Protein AF-A0A4Y2L192-F1 (afdb_monomer_lite)

pLDDT: mean 87.63, std 9.21, range [53.94, 97.5]

Radius of gyration: 24.16 Å; chains: 1; bounding box: 47×45×62 Å

Structure (mmCIF, N/CA/C/O backbone):
data_AF-A0A4Y2L192-F1
#
_entry.id   AF-A0A4Y2L192-F1
#
loop_
_atom_site.group_PDB
_atom_site.id
_atom_site.type_symbol
_atom_site.label_atom_id
_atom_site.label_alt_id
_atom_site.label_comp_id
_atom_site.label_asym_id
_atom_site.label_entity_id
_atom_site.label_seq_id
_atom_site.pdbx_PDB_ins_code
_atom_site.Cartn_x
_atom_site.Cartn_y
_atom_site.Cartn_z
_atom_site.occupancy
_atom_site.B_iso_or_equiv
_atom_site.auth_seq_id
_atom_site.auth_comp_id
_atom_site.auth_asym_id
_atom_site.auth_atom_id
_atom_site.pdbx_PDB_model_num
ATOM 1 N N . MET A 1 1 ? 6.675 -3.464 6.076 1.00 53.94 1 MET A N 1
ATOM 2 C CA . MET A 1 1 ? 6.531 -3.978 7.454 1.00 53.94 1 MET A CA 1
ATOM 3 C C . MET A 1 1 ? 5.087 -3.807 7.884 1.00 53.94 1 MET A C 1
ATOM 5 O O . MET A 1 1 ? 4.469 -2.832 7.479 1.00 53.94 1 MET A O 1
ATOM 9 N N . SER A 1 2 ? 4.547 -4.776 8.620 1.00 78.12 2 SER A N 1
ATOM 10 C CA . SER A 1 2 ? 3.214 -4.695 9.236 1.00 78.12 2 SER A CA 1
ATOM 11 C C . SER A 1 2 ? 3.254 -3.821 10.497 1.00 78.12 2 SER A C 1
ATOM 13 O O . SER A 1 2 ? 4.283 -3.785 11.167 1.00 78.12 2 SER A O 1
ATOM 15 N N . VAL A 1 3 ? 2.137 -3.176 10.857 1.00 82.44 3 VAL A N 1
ATOM 16 C CA . VAL A 1 3 ? 2.005 -2.376 12.094 1.00 82.44 3 VAL A CA 1
ATOM 17 C C . VAL A 1 3 ? 2.375 -3.195 13.335 1.00 82.44 3 VAL A C 1
ATOM 19 O O . VAL A 1 3 ? 3.086 -2.705 14.203 1.00 82.44 3 VAL A O 1
ATOM 22 N N . LEU A 1 4 ? 1.979 -4.471 13.387 1.00 84.75 4 LEU A N 1
ATOM 23 C CA . LEU A 1 4 ? 2.309 -5.352 14.514 1.00 84.75 4 LEU A CA 1
ATOM 24 C C . LEU A 1 4 ? 3.814 -5.601 14.645 1.00 84.75 4 LEU A C 1
ATOM 26 O O . LEU A 1 4 ? 4.330 -5.658 15.754 1.00 84.75 4 LEU A O 1
ATOM 30 N N . GLN A 1 5 ? 4.522 -5.710 13.519 1.00 82.44 5 GLN A N 1
ATOM 31 C CA . GLN A 1 5 ? 5.980 -5.855 13.529 1.00 82.44 5 GLN A CA 1
ATOM 32 C C . GLN A 1 5 ? 6.652 -4.564 14.004 1.00 82.44 5 GLN A C 1
ATOM 34 O O . GLN A 1 5 ? 7.639 -4.618 14.727 1.00 82.44 5 GLN A O 1
ATOM 39 N N . SER A 1 6 ? 6.100 -3.408 13.627 1.00 81.62 6 SER A N 1
ATOM 40 C CA . SER A 1 6 ? 6.596 -2.108 14.078 1.00 81.62 6 SER A CA 1
ATOM 41 C C . SER A 1 6 ? 6.394 -1.893 15.579 1.00 81.62 6 SER A C 1
ATOM 43 O O . SER A 1 6 ? 7.296 -1.381 16.225 1.00 81.62 6 SER A O 1
ATOM 45 N N . LEU A 1 7 ? 5.273 -2.341 16.155 1.00 82.69 7 LEU A N 1
ATOM 46 C CA . LEU A 1 7 ? 5.023 -2.250 17.602 1.00 82.69 7 LEU A CA 1
ATOM 47 C C . LEU A 1 7 ? 5.883 -3.213 18.436 1.00 82.69 7 LEU A C 1
ATOM 49 O O . LEU A 1 7 ? 6.108 -2.971 19.616 1.00 82.69 7 LEU A O 1
ATOM 53 N N . GLN A 1 8 ? 6.380 -4.298 17.837 1.00 80.06 8 GLN A N 1
ATOM 54 C CA . GLN A 1 8 ? 7.332 -5.207 18.485 1.00 80.06 8 GLN A CA 1
ATOM 55 C C . GLN A 1 8 ? 8.758 -4.641 18.533 1.00 80.06 8 GLN A C 1
ATOM 57 O O . GLN A 1 8 ? 9.560 -5.073 19.356 1.00 80.06 8 GLN A O 1
ATOM 62 N N . GLN A 1 9 ? 9.086 -3.688 17.658 1.00 73.75 9 GLN A N 1
ATOM 63 C CA . GLN A 1 9 ? 10.386 -3.022 17.610 1.00 73.75 9 GLN A CA 1
ATOM 64 C C . GLN A 1 9 ? 10.318 -1.717 18.412 1.00 73.75 9 GLN A C 1
ATOM 66 O O . GLN A 1 9 ? 10.244 -0.628 17.849 1.00 73.75 9 GLN A O 1
ATOM 71 N N . THR A 1 10 ? 10.333 -1.837 19.739 1.00 63.16 10 THR A N 1
ATOM 72 C CA . THR A 1 10 ? 10.155 -0.728 20.698 1.00 63.16 10 THR A CA 1
ATOM 73 C C . THR A 1 10 ? 11.216 0.377 20.622 1.00 63.16 10 THR A C 1
ATOM 75 O O . THR A 1 10 ? 10.986 1.466 21.126 1.00 63.16 10 THR A O 1
ATOM 78 N N . GLU A 1 11 ? 12.353 0.136 19.967 1.00 60.00 11 GLU A N 1
ATOM 79 C CA . GLU A 1 11 ? 13.554 0.982 20.067 1.00 60.00 11 GLU A CA 1
ATOM 80 C C . GLU A 1 11 ? 13.897 1.761 18.779 1.00 60.00 11 GLU A C 1
ATOM 82 O O . GLU A 1 11 ? 14.990 2.314 18.666 1.00 60.00 11 GLU A O 1
ATOM 87 N N . SER A 1 12 ? 13.062 1.764 17.725 1.00 56.53 12 SER A N 1
ATOM 88 C CA . SER A 1 12 ? 13.544 2.255 16.409 1.00 56.53 12 SER A CA 1
ATOM 89 C C . SER A 1 12 ? 12.512 2.854 15.449 1.00 56.53 12 SER A C 1
ATOM 91 O O . SER A 1 12 ? 12.791 2.978 14.252 1.00 56.53 12 SER A O 1
ATOM 93 N N . SER A 1 13 ? 11.318 3.246 15.900 1.00 62.75 13 SER A N 1
ATOM 94 C CA . SER A 1 13 ? 10.357 3.881 14.991 1.00 62.75 13 SER A CA 1
ATOM 95 C C . SER A 1 13 ? 10.546 5.401 14.921 1.00 62.75 13 SER A C 1
ATOM 97 O O . SER A 1 13 ? 10.094 6.122 15.799 1.00 62.75 13 SER A O 1
ATOM 99 N N . ASN A 1 14 ? 11.081 5.919 13.811 1.00 75.19 14 ASN A N 1
ATOM 100 C CA . ASN A 1 14 ? 11.041 7.360 13.484 1.00 75.19 14 ASN A CA 1
ATOM 101 C C . ASN A 1 14 ? 9.629 7.863 13.101 1.00 75.19 14 ASN A C 1
ATOM 103 O O . ASN A 1 14 ? 9.477 8.963 12.572 1.00 75.19 14 ASN A O 1
ATOM 107 N N . ASN A 1 15 ? 8.590 7.043 13.286 1.00 84.00 15 ASN A N 1
ATOM 108 C CA . ASN A 1 15 ? 7.225 7.389 12.918 1.00 84.00 15 ASN A CA 1
ATOM 109 C C . ASN A 1 15 ? 6.488 7.936 14.153 1.00 84.00 15 ASN A C 1
ATOM 111 O O . ASN A 1 15 ? 6.269 7.162 15.086 1.00 84.00 15 ASN A O 1
ATOM 115 N N . PRO A 1 16 ? 6.056 9.211 14.148 1.00 88.75 16 PRO A N 1
ATOM 116 C CA . PRO A 1 16 ? 5.426 9.836 15.312 1.00 88.75 16 PRO A CA 1
ATOM 117 C C . PRO A 1 16 ? 4.156 9.105 15.767 1.00 88.75 16 PRO A C 1
ATOM 119 O O . PRO A 1 16 ? 3.921 8.985 16.961 1.00 88.75 16 PRO A O 1
ATOM 122 N N . VAL A 1 17 ? 3.391 8.516 14.840 1.00 89.62 17 VAL A N 1
ATOM 123 C CA . VAL A 1 17 ? 2.175 7.758 15.174 1.00 89.62 17 VAL A CA 1
ATOM 124 C C . VAL A 1 17 ? 2.505 6.485 15.955 1.00 89.62 17 VAL A C 1
ATOM 126 O O . VAL A 1 17 ? 1.768 6.106 16.858 1.00 89.62 17 VAL A O 1
ATOM 129 N N . ILE A 1 18 ? 3.611 5.811 15.623 1.00 89.12 18 ILE A N 1
ATOM 130 C CA . ILE A 1 18 ? 4.036 4.615 16.362 1.00 89.12 18 ILE A CA 1
ATOM 131 C C . ILE A 1 18 ? 4.501 5.009 17.764 1.00 89.12 18 ILE A C 1
ATOM 133 O O . ILE A 1 18 ? 4.131 4.335 18.719 1.00 89.12 18 ILE A O 1
ATOM 137 N N . CYS A 1 19 ? 5.231 6.121 17.897 1.00 87.62 19 CYS A N 1
ATOM 138 C CA . CYS A 1 19 ? 5.620 6.652 19.202 1.00 87.62 19 CYS A CA 1
ATOM 139 C C . CYS A 1 19 ? 4.397 6.948 20.081 1.00 87.62 19 CYS A C 1
ATOM 141 O O . CYS A 1 19 ? 4.354 6.501 21.224 1.00 87.62 19 CYS A O 1
ATOM 143 N N . ASP A 1 20 ? 3.378 7.621 19.538 1.00 91.44 20 ASP A N 1
ATOM 144 C CA . ASP A 1 20 ? 2.144 7.924 20.274 1.00 91.44 20 ASP A CA 1
ATOM 145 C C . ASP A 1 20 ? 1.422 6.650 20.740 1.00 91.44 20 ASP A C 1
ATOM 147 O O . ASP A 1 20 ? 0.973 6.568 21.884 1.00 91.44 20 ASP A O 1
ATOM 151 N N . ILE A 1 21 ? 1.349 5.623 19.885 1.00 91.62 21 ILE A N 1
ATOM 152 C CA . ILE A 1 21 ? 0.748 4.331 20.248 1.00 91.62 21 ILE A CA 1
ATOM 153 C C . ILE A 1 21 ? 1.548 3.655 21.370 1.00 91.62 21 ILE A C 1
ATOM 155 O O . ILE A 1 21 ? 0.948 3.146 22.316 1.00 91.62 21 ILE A O 1
ATOM 159 N N . LEU A 1 22 ? 2.882 3.658 21.299 1.00 89.88 22 LEU A N 1
ATOM 160 C CA . LEU A 1 22 ? 3.738 3.059 22.328 1.00 89.88 22 LEU A CA 1
ATOM 161 C C . LEU A 1 22 ? 3.569 3.756 23.687 1.00 89.88 22 LEU A C 1
ATOM 163 O O . LEU A 1 22 ? 3.437 3.069 24.700 1.00 89.88 22 LEU A O 1
ATOM 167 N N . LEU A 1 23 ? 3.479 5.089 23.707 1.00 91.31 23 LEU A N 1
ATOM 168 C CA . LEU A 1 23 ? 3.212 5.858 24.930 1.00 91.31 23 LEU A CA 1
ATOM 169 C C . LEU A 1 23 ? 1.848 5.509 25.541 1.00 91.31 23 LEU A C 1
ATOM 171 O O . LEU A 1 23 ? 1.734 5.317 26.751 1.00 91.31 23 LEU A O 1
ATOM 175 N N . GLN A 1 24 ? 0.806 5.372 24.716 1.00 93.12 24 GLN A N 1
ATOM 176 C CA . GLN A 1 24 ? -0.516 4.949 25.193 1.00 93.12 24 GLN A CA 1
ATOM 177 C C . GLN A 1 24 ? -0.513 3.514 25.726 1.00 93.12 24 GLN A C 1
ATOM 179 O O . GLN A 1 24 ? -1.176 3.214 26.719 1.00 93.12 24 GLN A O 1
ATOM 184 N N . MET A 1 25 ? 0.234 2.615 25.084 1.00 92.25 25 MET A N 1
ATOM 185 C CA . MET A 1 25 ? 0.389 1.241 25.555 1.00 92.25 25 MET A CA 1
ATOM 186 C C . MET A 1 25 ? 1.064 1.187 26.928 1.00 92.25 25 MET A C 1
ATOM 188 O O . MET A 1 25 ? 0.660 0.385 27.770 1.00 92.25 25 MET A O 1
ATOM 192 N N . GLU A 1 26 ? 2.070 2.029 27.163 1.00 92.00 26 GLU A N 1
ATOM 193 C CA . GLU A 1 26 ? 2.747 2.135 28.456 1.00 92.00 26 GLU A CA 1
ATOM 194 C C . GLU A 1 26 ? 1.807 2.668 29.546 1.00 92.00 26 GLU A C 1
ATOM 196 O O . GLU A 1 26 ? 1.713 2.070 30.617 1.00 92.00 26 GLU A O 1
ATOM 201 N N . ASP A 1 27 ? 1.026 3.712 29.256 1.00 95.75 27 ASP A N 1
ATOM 202 C CA . ASP A 1 27 ? 0.016 4.249 30.180 1.00 95.75 27 ASP A CA 1
ATOM 203 C C . ASP A 1 27 ? -1.041 3.197 30.569 1.00 95.75 27 ASP A C 1
ATOM 205 O O . ASP A 1 27 ? -1.378 3.040 31.745 1.00 95.75 27 ASP A O 1
ATOM 209 N N . LEU A 1 28 ? -1.526 2.409 29.606 1.00 95.81 28 LEU A N 1
ATOM 210 C CA . LEU A 1 28 ? -2.476 1.324 29.874 1.00 95.81 28 LEU A CA 1
ATOM 211 C C . LEU A 1 28 ? -1.857 0.207 30.724 1.00 95.81 28 LEU A C 1
ATOM 213 O O . LEU A 1 28 ? -2.502 -0.289 31.649 1.00 95.81 28 LEU A O 1
ATOM 217 N N . ARG A 1 29 ? -0.599 -0.162 30.474 1.00 94.12 29 ARG A N 1
ATOM 218 C CA . ARG A 1 29 ? 0.114 -1.142 31.308 1.00 94.12 29 ARG A CA 1
ATOM 219 C C . ARG A 1 29 ? 0.324 -0.639 32.731 1.00 94.12 29 ARG A C 1
ATOM 221 O O . ARG A 1 29 ? 0.096 -1.393 33.671 1.00 94.12 29 ARG A O 1
ATOM 228 N N . ASN A 1 30 ? 0.673 0.635 32.901 1.00 95.81 30 ASN A N 1
ATOM 229 C CA . ASN A 1 30 ? 0.827 1.262 34.218 1.00 95.81 30 ASN A CA 1
ATOM 230 C C . ASN A 1 30 ? -0.493 1.299 35.006 1.00 95.81 30 ASN A C 1
ATOM 232 O O . ASN A 1 30 ? -0.484 1.267 36.235 1.00 95.81 30 ASN A O 1
ATOM 236 N N . LYS A 1 31 ? -1.635 1.302 34.310 1.00 97.12 31 LYS A N 1
ATOM 237 C CA . LYS A 1 31 ? -2.977 1.157 34.898 1.00 97.12 31 LYS A CA 1
ATOM 238 C C . LYS A 1 31 ? -3.377 -0.297 35.189 1.00 97.12 31 LYS A C 1
ATOM 240 O O . LYS A 1 31 ? -4.471 -0.523 35.699 1.00 97.12 31 LYS A O 1
ATOM 245 N N . GLY A 1 32 ? -2.515 -1.268 34.888 1.00 96.56 32 GLY A N 1
ATOM 246 C CA . GLY A 1 32 ? -2.740 -2.691 35.146 1.00 96.56 32 GLY A CA 1
ATOM 247 C C . GLY A 1 32 ? -3.504 -3.433 34.047 1.00 96.56 32 GLY A C 1
ATOM 248 O O . GLY A 1 32 ? -4.038 -4.506 34.315 1.00 96.56 32 GLY A O 1
ATOM 249 N N . PHE A 1 33 ? -3.593 -2.885 32.829 1.00 96.75 33 PHE A N 1
ATOM 250 C CA . PHE A 1 33 ? -4.216 -3.586 31.704 1.00 96.75 33 PHE A CA 1
ATOM 251 C C . PHE A 1 33 ? -3.231 -4.516 30.988 1.00 96.75 33 PHE A C 1
ATOM 253 O O . PHE A 1 33 ? -2.147 -4.099 30.574 1.00 96.75 33 PHE A O 1
ATOM 260 N N . ASP A 1 34 ? -3.672 -5.748 30.733 1.00 93.69 34 ASP A N 1
ATOM 261 C CA . ASP A 1 34 ? -2.983 -6.689 29.852 1.00 93.69 34 ASP A CA 1
ATOM 262 C C . ASP A 1 34 ? -3.419 -6.482 28.396 1.00 93.69 34 ASP A C 1
ATOM 264 O O . ASP A 1 34 ? -4.589 -6.634 28.039 1.00 93.69 34 ASP A O 1
ATOM 268 N N . LEU A 1 35 ? -2.462 -6.134 27.533 1.00 90.94 35 LEU A N 1
ATOM 269 C CA . LEU A 1 35 ? -2.709 -5.844 26.119 1.00 90.94 35 LEU A CA 1
ATOM 270 C C . LEU A 1 35 ? -2.315 -7.032 25.236 1.00 90.94 35 LEU A C 1
ATOM 272 O O . LEU A 1 35 ? -1.139 -7.395 25.163 1.00 90.94 35 LEU A O 1
ATOM 276 N N . LEU A 1 36 ? -3.287 -7.584 24.507 1.00 91.75 36 LEU A N 1
ATOM 277 C CA . LEU A 1 36 ? -3.079 -8.635 23.511 1.00 91.75 36 LEU A CA 1
ATOM 278 C C . LEU A 1 36 ? -3.388 -8.107 22.108 1.00 91.75 36 LEU A C 1
ATOM 280 O O . LEU A 1 36 ? -4.503 -7.670 21.828 1.00 91.75 36 LEU A O 1
ATOM 284 N N . PHE A 1 37 ? -2.418 -8.218 21.202 1.00 89.62 37 PHE A N 1
ATOM 285 C CA . PHE A 1 37 ? -2.614 -7.909 19.789 1.00 89.62 37 PHE A CA 1
ATOM 286 C C . PHE A 1 37 ? -2.764 -9.192 18.977 1.00 89.62 37 PHE A C 1
ATOM 288 O O . PHE A 1 37 ? -1.941 -10.102 19.077 1.00 89.62 37 PHE A O 1
ATOM 295 N N . CYS A 1 38 ? -3.790 -9.247 18.130 1.00 89.81 38 CYS A N 1
ATOM 296 C CA . CYS A 1 38 ? -3.997 -10.339 17.188 1.00 89.81 38 CYS A CA 1
ATOM 297 C C . CYS A 1 38 ? -4.167 -9.794 15.770 1.00 89.81 38 CYS A C 1
ATOM 299 O O . CYS A 1 38 ? -4.765 -8.740 15.553 1.00 89.81 38 CYS A O 1
ATOM 301 N N . TRP A 1 39 ? -3.615 -10.515 14.796 1.00 91.12 39 TRP A N 1
ATOM 302 C CA . TRP A 1 39 ? -3.870 -10.245 13.389 1.00 91.12 39 TRP A CA 1
ATOM 303 C C . TRP A 1 39 ? -5.039 -11.101 12.914 1.00 91.12 39 TRP A C 1
ATOM 305 O O . TRP A 1 39 ? -5.069 -12.304 13.179 1.00 91.12 39 TRP A O 1
ATOM 315 N N . VAL A 1 40 ? -5.961 -10.493 12.172 1.00 91.38 40 VAL A N 1
ATOM 316 C CA . VAL A 1 40 ? -7.070 -11.191 11.521 1.00 91.38 40 VAL A CA 1
ATOM 317 C C . VAL A 1 40 ? -7.058 -10.918 10.016 1.00 91.38 40 VAL A C 1
ATOM 319 O O . VAL A 1 40 ? -6.692 -9.818 9.592 1.00 91.38 40 VAL A O 1
ATOM 322 N N . PRO A 1 41 ? -7.442 -11.899 9.182 1.00 91.12 41 PRO A N 1
ATOM 323 C CA . PRO A 1 41 ? -7.506 -11.704 7.744 1.00 91.12 41 PRO A CA 1
ATOM 324 C C . PRO A 1 41 ? -8.665 -10.772 7.372 1.00 91.12 41 PRO A C 1
ATOM 326 O O . PRO A 1 41 ? -9.813 -10.985 7.767 1.00 91.12 41 PRO A O 1
ATOM 329 N N . SER A 1 42 ? -8.361 -9.754 6.568 1.00 88.25 42 SER A N 1
ATOM 330 C CA . SER A 1 42 ? -9.357 -8.795 6.082 1.00 88.25 42 SER A CA 1
ATOM 331 C C . SER A 1 42 ? -10.368 -9.452 5.130 1.00 88.25 42 SER A C 1
ATOM 333 O O . SER A 1 42 ? -10.023 -10.370 4.385 1.00 88.25 42 SER A O 1
ATOM 335 N N . HIS A 1 43 ? -11.610 -8.957 5.147 1.00 86.75 43 HIS A N 1
ATOM 336 C CA . HIS A 1 43 ? -12.703 -9.347 4.240 1.00 86.75 43 HIS A CA 1
ATOM 337 C C . HIS A 1 43 ? -13.079 -10.839 4.262 1.00 86.75 43 HIS A C 1
ATOM 339 O O . HIS A 1 43 ? -13.411 -11.422 3.232 1.00 86.75 43 HIS A O 1
ATOM 345 N N . THR A 1 44 ? -13.036 -11.460 5.442 1.00 92.62 44 THR A N 1
ATOM 346 C CA . THR A 1 44 ? -13.349 -12.888 5.630 1.00 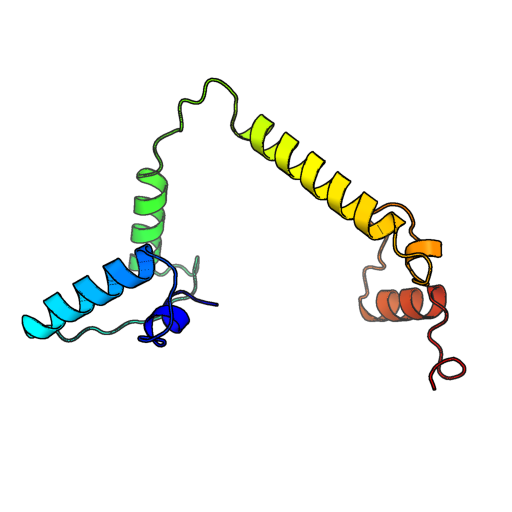92.62 44 THR A CA 1
ATOM 347 C C . THR A 1 44 ? -14.672 -13.167 6.354 1.00 92.62 44 THR A C 1
ATOM 349 O O . THR A 1 44 ? -14.927 -14.318 6.698 1.00 92.62 44 THR A O 1
ATOM 352 N N . GLY A 1 45 ? -15.529 -12.168 6.603 1.00 91.81 45 GLY A N 1
ATOM 353 C CA . GLY A 1 45 ? -16.785 -12.376 7.344 1.00 91.81 45 GLY A CA 1
ATOM 354 C C . GLY A 1 45 ? -16.673 -12.204 8.863 1.00 91.81 45 GLY A C 1
ATOM 355 O O . GLY A 1 45 ? -17.633 -12.474 9.586 1.00 91.81 45 GLY A O 1
ATOM 356 N N . ILE A 1 46 ? -15.513 -11.794 9.395 1.00 95.62 46 ILE A N 1
ATOM 357 C CA . ILE A 1 46 ? -15.340 -11.588 10.841 1.00 95.62 46 ILE A CA 1
ATOM 358 C C . ILE A 1 46 ? -16.094 -10.322 11.254 1.00 95.62 46 ILE A C 1
ATOM 360 O O . ILE A 1 46 ? -15.585 -9.211 11.113 1.00 95.62 46 ILE A O 1
ATOM 364 N N . LYS A 1 47 ? -17.292 -10.506 11.821 1.00 95.44 47 LYS A N 1
ATOM 365 C CA . LYS A 1 47 ? -18.238 -9.433 12.172 1.00 95.44 47 LYS A CA 1
ATOM 366 C C . LYS A 1 47 ? -17.595 -8.232 12.877 1.00 95.44 47 LYS A C 1
ATOM 368 O O . LYS A 1 47 ? -17.862 -7.098 12.504 1.00 95.44 47 LYS A O 1
ATOM 373 N N . GLY A 1 48 ? -16.740 -8.462 13.878 1.00 94.12 48 GLY A N 1
ATOM 374 C CA . GLY A 1 48 ? -16.061 -7.377 14.601 1.00 94.12 48 GLY A CA 1
ATOM 375 C C . GLY A 1 48 ? -15.103 -6.565 13.722 1.00 94.12 48 GLY A C 1
ATOM 376 O O . GLY A 1 48 ? -15.116 -5.337 13.774 1.00 94.12 48 GLY A O 1
ATOM 377 N N . ASN A 1 49 ? -14.326 -7.239 12.867 1.00 95.00 49 ASN A N 1
ATOM 378 C CA . ASN A 1 49 ? -13.422 -6.579 11.925 1.00 95.00 49 ASN A CA 1
ATOM 379 C C . ASN A 1 49 ? -14.200 -5.820 10.841 1.00 95.00 49 ASN A C 1
ATOM 381 O O . ASN A 1 49 ? -13.844 -4.702 10.496 1.00 95.00 49 ASN A O 1
ATOM 385 N N . GLU A 1 50 ? -15.288 -6.397 10.330 1.00 94.81 50 GLU A N 1
ATOM 386 C CA . GLU A 1 50 ? -16.125 -5.749 9.314 1.00 94.81 50 GLU A CA 1
ATOM 387 C C . GLU A 1 50 ? -16.820 -4.491 9.838 1.00 94.81 50 GLU A C 1
ATOM 389 O O . GLU A 1 50 ? -16.893 -3.487 9.128 1.00 94.81 50 GLU A O 1
ATOM 394 N N . LEU A 1 51 ? -17.287 -4.512 11.090 1.00 95.19 51 LEU A N 1
ATOM 395 C CA . LEU A 1 51 ? -17.848 -3.330 11.743 1.00 95.19 51 LEU A CA 1
ATOM 396 C C . LEU A 1 51 ? -16.793 -2.232 11.917 1.00 95.19 51 LEU A C 1
ATOM 398 O O . LEU A 1 51 ? -17.078 -1.073 11.616 1.00 95.19 51 LEU A O 1
ATOM 402 N N . ALA A 1 52 ? -15.579 -2.588 12.345 1.00 93.31 52 ALA A N 1
ATOM 403 C CA . ALA A 1 52 ? -14.471 -1.641 12.459 1.00 93.31 52 ALA A CA 1
ATOM 404 C C . ALA A 1 52 ? -14.085 -1.041 11.092 1.00 93.31 52 ALA A C 1
ATOM 406 O O . ALA A 1 52 ? -13.983 0.180 10.966 1.00 93.31 52 ALA A O 1
ATOM 407 N N . ASP A 1 53 ? -13.964 -1.872 10.050 1.00 92.56 53 ASP A N 1
ATOM 408 C CA . ASP A 1 53 ? -13.692 -1.434 8.675 1.00 92.56 53 ASP A CA 1
ATOM 409 C C . ASP A 1 53 ? -14.796 -0.502 8.149 1.00 92.56 53 ASP A C 1
ATOM 411 O O . ASP A 1 53 ? -14.514 0.500 7.487 1.00 92.56 53 ASP A O 1
ATOM 415 N N . SER A 1 54 ? -16.063 -0.810 8.439 1.00 92.56 54 SER A N 1
ATOM 416 C CA . SER A 1 54 ? -17.200 0.031 8.058 1.00 92.56 54 SER A CA 1
ATOM 417 C C . SER A 1 54 ? -17.177 1.377 8.781 1.00 92.56 54 SER A C 1
ATOM 419 O O . SER A 1 54 ? -17.395 2.406 8.144 1.00 92.56 54 SER A O 1
ATOM 421 N N . ALA A 1 55 ? -16.886 1.388 10.084 1.00 93.56 55 ALA A N 1
ATOM 422 C CA . ALA A 1 55 ? -16.789 2.613 10.873 1.00 93.56 55 ALA A CA 1
ATOM 423 C C . ALA A 1 55 ? -15.658 3.517 10.357 1.00 93.56 55 ALA A C 1
ATOM 425 O O . ALA A 1 55 ? -15.877 4.707 10.120 1.00 93.56 55 ALA A O 1
ATOM 426 N N . ALA A 1 56 ? -14.484 2.942 10.079 1.00 90.81 56 ALA A N 1
ATOM 427 C CA . ALA A 1 56 ? -13.357 3.662 9.492 1.00 90.81 56 ALA A CA 1
ATOM 428 C C . ALA A 1 56 ? -13.710 4.268 8.122 1.00 90.81 56 ALA A C 1
ATOM 430 O O . ALA A 1 56 ? -13.399 5.429 7.860 1.00 90.81 56 ALA A O 1
ATOM 431 N N . LYS A 1 57 ? -14.420 3.519 7.266 1.00 88.25 57 LYS A N 1
ATOM 432 C CA . LYS A 1 57 ? -14.909 4.022 5.970 1.00 88.25 57 LYS A CA 1
ATOM 433 C C . LYS A 1 57 ? -15.956 5.124 6.118 1.00 88.25 57 LYS A C 1
ATOM 435 O O . LYS A 1 57 ? -15.950 6.055 5.322 1.00 88.25 57 LYS A O 1
ATOM 440 N N . SER A 1 58 ? -16.839 5.044 7.113 1.00 87.81 58 SER A N 1
ATOM 441 C CA . SER A 1 58 ? -17.846 6.086 7.359 1.00 87.81 58 SER A CA 1
ATOM 442 C C . SER A 1 58 ? -17.264 7.368 7.954 1.00 87.81 58 SER A C 1
ATOM 444 O O . SER A 1 58 ? -17.803 8.443 7.720 1.00 87.81 58 SER A O 1
ATOM 446 N N . ALA A 1 59 ? -16.154 7.266 8.690 1.00 88.00 59 ALA A N 1
ATOM 447 C CA . ALA A 1 59 ? -15.443 8.413 9.247 1.00 88.00 59 ALA A CA 1
ATOM 448 C C . ALA A 1 59 ? -14.637 9.186 8.188 1.00 88.00 59 ALA A C 1
ATOM 450 O O . ALA A 1 59 ? -14.078 10.243 8.486 1.00 88.00 59 ALA A O 1
ATOM 451 N N . LEU A 1 60 ? -14.565 8.675 6.953 1.00 82.94 60 LEU A N 1
ATOM 452 C CA . LEU A 1 60 ? -13.924 9.365 5.846 1.00 82.94 60 LEU A CA 1
ATOM 453 C C . LEU A 1 60 ? -14.759 10.601 5.480 1.00 82.94 60 LEU A C 1
ATOM 455 O O . LEU A 1 60 ? -15.758 10.517 4.768 1.00 82.94 60 LEU A O 1
ATOM 459 N N . VAL A 1 6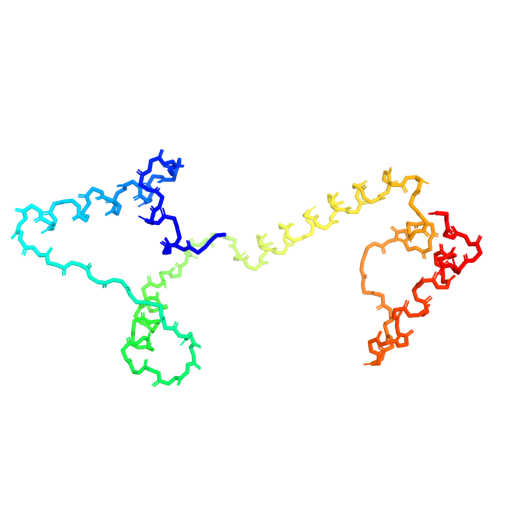1 ? -14.351 11.764 5.979 1.00 74.19 61 VAL A N 1
ATOM 460 C CA . VAL A 1 61 ? -14.955 13.035 5.577 1.00 74.19 61 VAL A CA 1
ATOM 461 C C . VAL A 1 61 ? -14.605 13.272 4.105 1.00 74.19 61 VAL A C 1
ATOM 463 O O . VAL A 1 61 ? -13.422 13.191 3.752 1.00 74.19 61 VAL A O 1
ATOM 466 N N . PRO A 1 62 ? -15.585 13.563 3.228 1.00 68.19 62 PRO A N 1
ATOM 467 C CA . PRO A 1 62 ? -15.287 13.956 1.863 1.00 68.19 62 PRO A CA 1
ATOM 468 C C . PRO A 1 62 ? -14.375 15.176 1.909 1.00 68.19 62 PRO A C 1
ATOM 470 O O . PRO A 1 62 ? -14.730 16.214 2.470 1.00 68.19 62 PRO A O 1
ATOM 473 N N . LEU A 1 63 ? -13.174 15.042 1.351 1.00 67.25 63 LEU A N 1
ATOM 474 C CA . LEU A 1 63 ? -12.282 16.176 1.218 1.00 67.25 63 LEU A CA 1
ATOM 475 C C . LEU A 1 63 ? -12.951 17.148 0.240 1.00 67.25 63 LEU A C 1
ATOM 477 O O . LEU A 1 63 ? -13.005 16.877 -0.959 1.00 67.25 63 LEU A O 1
ATOM 481 N N . ASN A 1 64 ? -13.483 18.261 0.747 1.00 68.31 64 ASN A N 1
ATOM 482 C CA . ASN A 1 64 ? -13.985 19.359 -0.079 1.00 68.31 64 ASN A CA 1
ATOM 483 C C . ASN A 1 64 ? -12.785 20.095 -0.685 1.00 68.31 64 ASN A C 1
ATOM 485 O O . ASN A 1 64 ? -12.432 21.199 -0.274 1.00 68.31 64 ASN A O 1
ATOM 489 N N . SER A 1 65 ? -12.091 19.447 -1.617 1.00 69.06 65 SER A N 1
ATOM 490 C CA . SER A 1 65 ? -11.010 20.063 -2.369 1.00 69.06 65 SER A CA 1
ATOM 491 C C . SER A 1 65 ? -11.580 20.790 -3.580 1.00 69.06 65 SER A C 1
ATOM 493 O O . SER A 1 65 ? -12.439 20.272 -4.289 1.00 69.06 65 SER A O 1
ATOM 495 N N . ALA A 1 66 ? -11.056 21.987 -3.853 1.00 81.94 66 ALA A N 1
ATOM 496 C CA . ALA A 1 66 ? -11.409 22.762 -5.045 1.00 81.94 66 ALA A CA 1
ATOM 497 C C . ALA A 1 66 ? -11.109 22.014 -6.362 1.00 81.94 66 ALA A C 1
ATOM 499 O O . ALA A 1 66 ? -11.661 22.343 -7.407 1.00 81.94 66 ALA A O 1
ATOM 500 N N . VAL A 1 67 ? -10.235 21.004 -6.304 1.00 80.62 67 VAL A N 1
ATOM 501 C CA . VAL A 1 67 ? -9.876 20.126 -7.420 1.00 80.62 67 VAL A CA 1
ATOM 502 C C . VAL A 1 67 ? -10.291 18.695 -7.077 1.00 80.62 67 VAL A C 1
ATOM 504 O O . VAL A 1 67 ? -9.960 18.238 -5.980 1.00 80.62 67 VAL A O 1
ATOM 507 N N . PRO A 1 68 ? -10.953 17.953 -7.980 1.00 85.62 68 PRO A N 1
ATOM 508 C CA . PRO A 1 68 ? -11.270 16.548 -7.757 1.00 85.62 68 PRO A CA 1
ATOM 509 C C . PRO A 1 68 ? -10.022 15.718 -7.430 1.00 85.62 68 PRO A C 1
ATOM 511 O O . PRO A 1 68 ? -9.004 15.786 -8.122 1.00 85.62 68 PRO A O 1
ATOM 514 N N . LEU A 1 69 ? -10.103 14.864 -6.407 1.00 83.06 69 LEU A N 1
ATOM 515 C CA . LEU A 1 69 ? -8.994 13.977 -6.027 1.00 83.06 69 LEU A CA 1
ATOM 516 C C . LEU A 1 69 ? -8.570 13.043 -7.179 1.00 83.06 69 LEU A C 1
ATOM 518 O O . LEU A 1 69 ? -7.403 12.663 -7.289 1.00 83.06 69 LEU A O 1
ATOM 522 N N . SER A 1 70 ? -9.499 12.698 -8.074 1.00 86.88 70 SER A N 1
ATOM 523 C CA . SER A 1 70 ? -9.220 11.952 -9.307 1.00 86.88 70 SER A CA 1
ATOM 524 C C . SER A 1 70 ? -8.171 12.629 -10.186 1.00 86.88 70 SER A C 1
ATOM 526 O O . SER A 1 70 ? -7.335 11.952 -10.783 1.00 86.88 70 SER A O 1
ATOM 528 N N . ASP A 1 71 ? -8.179 13.957 -10.242 1.00 88.69 71 ASP A N 1
ATOM 529 C CA . ASP A 1 71 ? -7.294 14.727 -11.110 1.00 88.69 71 ASP A CA 1
ATOM 530 C C . ASP A 1 71 ? -5.902 14.796 -10.498 1.00 88.69 71 ASP A C 1
ATOM 532 O O . ASP A 1 71 ? -4.909 14.538 -11.180 1.00 88.69 71 ASP A O 1
ATOM 536 N N . VAL A 1 72 ? -5.836 15.022 -9.182 1.00 89.56 72 VAL A N 1
ATOM 537 C CA . VAL A 1 72 ? -4.590 14.975 -8.407 1.00 89.56 72 VAL A CA 1
ATOM 538 C C . VAL A 1 72 ? -3.947 13.593 -8.516 1.00 89.56 72 VAL A C 1
ATOM 540 O O . VAL A 1 72 ? -2.776 13.474 -8.870 1.00 89.56 72 VAL A O 1
ATOM 543 N N . THR A 1 73 ? -4.708 12.523 -8.286 1.00 91.50 73 THR A N 1
ATOM 544 C CA . THR A 1 73 ? -4.195 11.147 -8.393 1.00 91.50 73 THR A CA 1
ATOM 545 C C . THR A 1 73 ? -3.792 10.790 -9.824 1.00 91.50 73 THR A C 1
ATOM 547 O O . THR A 1 73 ? -2.779 10.118 -10.029 1.00 91.50 73 THR A O 1
ATOM 550 N N . CYS A 1 74 ? -4.524 11.269 -10.833 1.00 93.81 74 CYS A N 1
ATOM 551 C CA . CYS A 1 74 ? -4.150 11.120 -12.237 1.00 93.81 74 CYS A CA 1
ATOM 552 C C . CYS A 1 74 ? -2.829 11.833 -12.545 1.00 93.81 74 CYS A C 1
ATOM 554 O O . CYS A 1 74 ? -1.955 11.240 -13.183 1.00 93.81 74 CYS A O 1
ATOM 556 N N . PHE A 1 75 ? -2.663 13.067 -12.066 1.00 94.44 75 PHE A N 1
ATOM 557 C CA . PHE A 1 75 ? -1.438 13.843 -12.220 1.00 94.44 75 PHE A CA 1
ATOM 558 C C . PHE A 1 75 ? -0.251 13.153 -11.549 1.00 94.44 75 PHE A C 1
ATOM 560 O O . PHE A 1 75 ? 0.759 12.920 -12.212 1.00 94.44 75 PHE A O 1
ATOM 567 N N . ILE A 1 76 ? -0.394 12.745 -10.284 1.00 95.81 76 ILE A N 1
ATOM 568 C CA . ILE A 1 76 ? 0.644 12.020 -9.540 1.00 95.81 76 ILE A CA 1
ATOM 569 C C . ILE A 1 76 ? 1.038 10.757 -10.303 1.00 95.81 76 ILE A C 1
ATOM 571 O O . ILE A 1 76 ? 2.212 10.564 -10.597 1.00 95.81 76 ILE A O 1
ATOM 575 N N . ARG A 1 77 ? 0.068 9.937 -10.723 1.00 95.00 77 ARG A N 1
ATOM 576 C CA . ARG A 1 77 ? 0.334 8.713 -11.490 1.00 95.00 77 ARG A CA 1
ATOM 577 C C . ARG A 1 77 ? 1.073 8.997 -12.797 1.00 95.00 77 ARG A C 1
ATOM 579 O O . ARG A 1 77 ? 2.017 8.283 -13.128 1.00 95.00 77 ARG A O 1
ATOM 586 N N . LYS A 1 78 ? 0.664 10.026 -13.548 1.00 95.44 78 LYS A N 1
ATOM 587 C CA . LYS A 1 78 ? 1.350 10.439 -14.783 1.00 95.44 78 LYS A CA 1
ATOM 588 C C . LYS A 1 78 ? 2.785 10.873 -14.497 1.00 95.44 78 LYS A C 1
ATOM 590 O O . LYS A 1 78 ? 3.691 10.456 -15.213 1.00 95.44 78 LYS A O 1
ATOM 595 N N . HIS A 1 79 ? 2.992 11.670 -13.454 1.00 96.88 79 HIS A N 1
ATOM 596 C CA . HIS A 1 79 ? 4.310 12.149 -13.064 1.00 96.88 79 HIS A CA 1
ATOM 597 C C . HIS A 1 79 ? 5.218 10.999 -12.613 1.00 96.88 79 HIS A C 1
ATOM 599 O O . HIS A 1 79 ? 6.321 10.861 -13.132 1.00 96.88 79 HIS A O 1
ATOM 605 N N . SER A 1 80 ? 4.737 10.108 -11.743 1.00 97.12 80 SER A N 1
ATOM 606 C CA . SER A 1 80 ? 5.471 8.913 -11.315 1.00 97.12 80 SER A CA 1
ATOM 607 C C . SER A 1 80 ? 5.844 8.012 -12.493 1.00 97.12 80 SER A C 1
ATOM 609 O O . SER A 1 80 ? 6.990 7.582 -12.587 1.00 97.12 80 SER A O 1
ATOM 611 N N . ASN A 1 81 ? 4.920 7.770 -13.430 1.00 95.88 81 ASN A N 1
ATOM 612 C CA . ASN A 1 81 ? 5.210 6.983 -14.631 1.00 95.88 81 ASN A CA 1
ATOM 613 C C . ASN A 1 81 ? 6.247 7.664 -15.531 1.00 95.88 81 ASN A C 1
ATOM 615 O O . ASN A 1 81 ? 7.112 6.985 -16.076 1.00 95.88 81 ASN A O 1
ATOM 619 N N . LYS A 1 82 ? 6.189 8.994 -15.670 1.00 96.62 82 LYS A N 1
ATOM 620 C CA . LYS A 1 82 ? 7.189 9.763 -16.418 1.00 96.62 82 LYS A CA 1
ATOM 621 C C . LYS A 1 82 ? 8.571 9.644 -15.776 1.00 96.62 82 LYS A C 1
ATOM 623 O O . LYS A 1 82 ? 9.530 9.364 -16.482 1.00 96.62 82 LYS A O 1
ATOM 628 N N . MET A 1 83 ? 8.666 9.811 -14.459 1.00 97.50 83 MET A N 1
ATOM 629 C CA . MET A 1 83 ? 9.925 9.649 -13.728 1.00 97.50 83 MET A CA 1
ATOM 630 C C . MET A 1 83 ? 10.473 8.227 -13.873 1.00 97.50 83 MET A C 1
ATOM 632 O O . MET A 1 83 ? 11.661 8.040 -14.113 1.00 97.50 83 MET A O 1
ATOM 636 N N . TRP A 1 84 ? 9.608 7.213 -13.789 1.00 96.56 84 TRP A N 1
ATOM 637 C CA . TRP A 1 84 ? 10.019 5.826 -13.987 1.00 96.56 84 TRP A CA 1
ATOM 638 C C . TRP A 1 84 ? 10.525 5.578 -15.412 1.00 96.56 84 TRP A C 1
ATOM 640 O O . TRP A 1 84 ? 11.551 4.927 -15.581 1.00 96.56 84 TRP A O 1
ATOM 650 N N . GLN A 1 85 ? 9.860 6.144 -16.422 1.00 97.31 85 GLN A N 1
ATOM 651 C CA . GLN A 1 85 ? 10.318 6.076 -17.808 1.00 97.31 85 GLN A CA 1
ATOM 652 C C . GLN A 1 85 ? 11.691 6.730 -17.974 1.00 97.31 85 GLN A C 1
ATOM 654 O O . GLN A 1 85 ? 12.572 6.114 -18.548 1.00 97.31 85 GLN A O 1
ATOM 659 N N . GLN A 1 86 ? 11.913 7.911 -17.396 1.00 96.88 86 GLN A N 1
ATOM 660 C CA . GLN A 1 86 ? 13.217 8.580 -17.451 1.00 96.88 86 GLN A CA 1
ATOM 661 C C . GLN A 1 86 ? 14.324 7.741 -16.807 1.00 96.88 86 GLN A C 1
ATOM 663 O O . GLN A 1 86 ? 15.402 7.608 -17.372 1.00 96.88 86 GLN A O 1
ATOM 668 N N . LEU A 1 87 ? 14.062 7.134 -15.646 1.00 96.19 87 LEU A N 1
ATOM 669 C CA . LEU A 1 87 ? 15.017 6.221 -15.010 1.00 96.19 87 LEU A CA 1
ATOM 670 C C . LEU A 1 87 ? 15.275 4.970 -15.855 1.00 96.19 87 LEU A C 1
ATOM 672 O O . LEU A 1 87 ? 16.380 4.431 -15.836 1.00 96.19 87 LEU A O 1
ATOM 676 N N . TRP A 1 88 ? 14.255 4.497 -16.567 1.00 96.06 88 TRP A N 1
ATOM 677 C CA . TRP A 1 88 ? 14.350 3.356 -17.464 1.00 96.06 88 TRP A CA 1
ATOM 678 C C . TRP A 1 88 ? 15.152 3.682 -18.724 1.00 96.06 88 TRP A C 1
ATOM 680 O O . TRP A 1 88 ? 16.003 2.881 -19.093 1.00 96.06 88 TRP A O 1
ATOM 690 N N . ASP A 1 89 ? 14.976 4.875 -19.294 1.00 95.44 89 ASP A N 1
ATOM 691 C CA . ASP A 1 89 ? 15.731 5.367 -20.454 1.00 95.44 89 ASP A CA 1
ATOM 692 C C . ASP A 1 89 ? 17.242 5.454 -20.168 1.00 95.44 89 ASP A C 1
ATOM 694 O O . ASP A 1 89 ? 18.058 5.273 -21.068 1.00 95.44 89 ASP A O 1
ATOM 698 N N . LEU A 1 90 ? 17.629 5.661 -18.902 1.00 95.69 90 LEU A N 1
ATOM 699 C CA . LEU A 1 90 ? 19.029 5.649 -18.456 1.00 95.69 90 LEU A CA 1
ATOM 700 C C . LEU A 1 90 ? 19.644 4.236 -18.383 1.00 95.69 90 LEU A 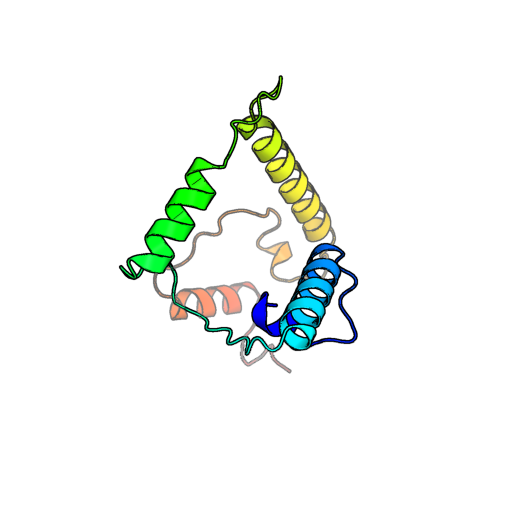C 1
ATOM 702 O O . LEU A 1 90 ? 20.838 4.094 -18.119 1.00 95.69 90 LEU A O 1
ATOM 706 N N . GLN A 1 91 ? 18.864 3.165 -18.565 1.00 92.94 91 GLN A N 1
ATOM 707 C CA . GLN A 1 91 ? 19.343 1.782 -18.460 1.00 92.94 91 GLN A CA 1
ATOM 708 C C . GLN A 1 91 ? 20.008 1.295 -19.760 1.00 92.94 91 GLN A C 1
ATOM 710 O O . GLN A 1 91 ? 19.544 0.354 -20.407 1.00 92.94 91 GLN A O 1
ATOM 715 N N . GLU A 1 92 ? 21.143 1.890 -20.123 1.00 83.81 92 GLU A N 1
ATOM 716 C CA . GLU A 1 92 ? 21.846 1.623 -21.389 1.00 83.81 92 GLU A CA 1
ATOM 717 C C . GLU A 1 92 ? 22.391 0.186 -21.519 1.00 83.81 92 GLU A C 1
ATOM 719 O O . GLU A 1 92 ? 22.435 -0.369 -22.615 1.00 83.81 92 GLU A O 1
ATOM 724 N N . GLN A 1 93 ? 22.754 -0.464 -20.406 1.00 87.50 93 GLN A N 1
ATOM 725 C CA . GLN A 1 93 ? 23.304 -1.833 -20.393 1.00 87.50 93 GLN A CA 1
ATOM 726 C C . GLN A 1 93 ? 22.265 -2.920 -20.076 1.00 87.50 93 GLN A C 1
ATOM 728 O O . GLN A 1 93 ? 22.603 -4.078 -19.814 1.00 87.50 93 GLN A O 1
ATOM 733 N N . ASN A 1 94 ? 20.978 -2.576 -20.087 1.00 89.19 94 ASN A N 1
ATOM 734 C CA . ASN A 1 94 ? 19.916 -3.517 -19.769 1.00 89.19 94 ASN A CA 1
ATOM 735 C C . ASN A 1 94 ? 19.362 -4.175 -21.042 1.00 89.19 94 ASN A C 1
ATOM 737 O O . ASN A 1 94 ? 18.710 -3.538 -21.866 1.00 89.19 94 ASN A O 1
ATOM 741 N N . LYS A 1 95 ? 19.550 -5.495 -21.172 1.00 89.62 95 LYS A N 1
ATOM 742 C CA . LYS A 1 95 ? 19.052 -6.283 -22.318 1.00 89.62 95 LYS A CA 1
ATOM 743 C C . LYS A 1 95 ? 17.531 -6.238 -22.488 1.00 89.62 95 LYS A C 1
ATOM 745 O O . LYS A 1 95 ? 17.028 -6.516 -23.569 1.00 89.62 95 LYS A O 1
ATOM 750 N N . LEU A 1 96 ? 16.783 -5.964 -21.420 1.00 90.12 96 LEU A N 1
ATOM 751 C CA . LEU A 1 96 ? 15.336 -5.799 -21.498 1.00 90.12 96 LEU A CA 1
ATOM 752 C C . LEU A 1 96 ? 14.959 -4.396 -21.985 1.00 90.12 96 LEU A C 1
ATOM 754 O O . LEU A 1 96 ? 13.968 -4.271 -22.698 1.00 90.12 96 LEU A O 1
ATOM 758 N N . HIS A 1 97 ? 15.742 -3.369 -21.643 1.00 92.00 97 HIS A N 1
ATOM 759 C CA . HIS A 1 97 ? 15.515 -1.995 -22.101 1.00 92.00 97 HIS A CA 1
ATOM 760 C C . HIS A 1 97 ? 15.590 -1.897 -23.625 1.00 92.00 97 HIS A C 1
ATOM 762 O O . HIS A 1 97 ? 14.677 -1.359 -24.245 1.00 92.00 97 HIS A O 1
ATOM 768 N N . SER A 1 98 ? 16.584 -2.538 -24.246 1.00 88.94 98 SER A N 1
ATOM 769 C CA . SER A 1 98 ? 16.706 -2.574 -25.711 1.00 88.94 98 SER A CA 1
ATOM 770 C C . SER A 1 98 ? 15.497 -3.203 -26.418 1.00 88.94 98 SER A C 1
ATOM 772 O O . SER A 1 98 ? 15.165 -2.818 -27.535 1.00 88.94 98 SER A O 1
ATOM 774 N N . LEU A 1 99 ? 14.811 -4.150 -25.773 1.00 89.31 99 LEU A N 1
ATOM 775 C CA . LEU A 1 99 ? 13.617 -4.808 -26.315 1.00 89.31 99 LEU A CA 1
ATOM 776 C C . LEU A 1 99 ? 12.320 -4.078 -25.957 1.00 89.31 99 LEU A C 1
ATOM 778 O O . LEU A 1 99 ? 11.313 -4.218 -26.650 1.00 89.31 99 LEU A O 1
ATOM 782 N N . LYS A 1 100 ? 12.326 -3.339 -24.848 1.00 90.56 100 LYS A N 1
ATOM 783 C CA . LYS A 1 100 ? 11.168 -2.653 -24.285 1.00 90.56 100 LYS A CA 1
ATOM 784 C C . LYS A 1 100 ? 11.574 -1.256 -23.813 1.00 90.56 100 LYS A C 1
ATOM 786 O O . LYS A 1 100 ? 11.621 -1.031 -22.606 1.00 90.56 100 LYS A O 1
ATOM 791 N N . PRO A 1 101 ? 11.812 -0.306 -24.729 1.00 90.75 101 PRO A N 1
ATOM 792 C CA . PRO A 1 101 ? 12.206 1.046 -24.348 1.00 90.75 101 PRO A CA 1
ATOM 793 C C . PRO A 1 101 ? 11.077 1.766 -23.607 1.00 90.75 101 PRO A C 1
ATOM 795 O O . PRO A 1 101 ? 11.324 2.446 -22.630 1.00 90.75 101 PRO A O 1
ATOM 798 N N . PHE A 1 102 ? 9.811 1.542 -23.969 1.00 92.56 102 PHE A N 1
ATOM 799 C CA . PHE A 1 102 ? 8.680 2.188 -23.295 1.00 92.56 102 PHE A CA 1
ATOM 800 C C . PHE A 1 102 ? 8.059 1.299 -22.218 1.00 92.56 102 PHE A C 1
ATOM 802 O O . PHE A 1 102 ? 7.635 0.168 -22.486 1.00 92.56 102 PHE A O 1
ATOM 809 N N . LEU A 1 103 ? 7.954 1.815 -20.995 1.00 90.50 103 LEU A N 1
ATOM 810 C CA . LEU A 1 103 ? 7.230 1.226 -19.875 1.00 90.50 103 LEU A CA 1
ATOM 811 C C . LEU A 1 103 ? 5.721 1.236 -20.143 1.00 90.50 103 LEU A C 1
ATOM 813 O O . LEU A 1 103 ? 5.162 2.154 -20.732 1.00 90.50 103 LEU A O 1
ATOM 817 N N . GLY A 1 104 ? 5.048 0.159 -19.747 1.00 87.12 104 GLY A N 1
ATOM 818 C CA . GLY A 1 104 ? 3.669 -0.107 -20.153 1.00 87.12 104 GLY A CA 1
ATOM 819 C C . GLY A 1 104 ? 3.404 -1.595 -20.325 1.00 87.12 104 GLY A C 1
ATOM 820 O O . GLY A 1 104 ? 4.307 -2.419 -20.137 1.00 87.12 104 GLY A O 1
ATOM 821 N N . ARG A 1 105 ? 2.161 -1.938 -20.671 1.00 85.25 105 ARG A N 1
ATOM 822 C CA . ARG A 1 105 ? 1.709 -3.329 -20.765 1.00 85.25 105 ARG A CA 1
ATOM 823 C C . ARG A 1 105 ? 2.521 -4.082 -21.818 1.00 85.25 105 ARG A C 1
ATOM 825 O O . ARG A 1 105 ? 2.519 -3.720 -22.988 1.00 85.25 105 ARG A O 1
ATOM 832 N N . TRP A 1 106 ? 3.190 -5.146 -21.390 1.00 83.62 106 TRP A N 1
ATOM 833 C CA . TRP A 1 106 ? 3.846 -6.087 -22.286 1.00 83.62 106 TRP A CA 1
ATOM 834 C C . TRP A 1 106 ? 2.897 -7.261 -22.540 1.00 83.62 106 TRP A C 1
ATOM 836 O O . TRP A 1 106 ? 2.352 -7.799 -21.571 1.00 83.62 106 TRP A O 1
ATOM 846 N N . PRO A 1 107 ? 2.646 -7.654 -23.799 1.00 83.44 107 PRO A N 1
ATOM 847 C CA . PRO A 1 107 ? 1.795 -8.798 -24.088 1.00 83.44 107 PRO A CA 1
ATOM 848 C C . PRO A 1 107 ? 2.455 -10.074 -23.548 1.00 83.44 107 PRO A C 1
ATOM 850 O O . PRO A 1 107 ? 3.477 -10.531 -24.065 1.00 83.44 107 PRO A O 1
ATOM 853 N N . GLY A 1 108 ? 1.880 -10.609 -22.471 1.00 84.38 108 GLY A N 1
ATOM 854 C CA . GLY A 1 108 ? 2.310 -11.849 -21.832 1.00 84.38 108 GLY A CA 1
ATOM 855 C C . GLY A 1 108 ? 1.519 -13.055 -22.331 1.00 84.38 108 GLY A C 1
ATOM 856 O O . GLY A 1 108 ? 0.375 -12.934 -22.774 1.00 84.38 108 GLY A O 1
ATOM 857 N N . VAL A 1 109 ? 2.122 -14.237 -22.240 1.00 88.69 109 VAL A N 1
ATOM 858 C CA . VAL A 1 109 ? 1.438 -15.509 -22.512 1.00 88.69 109 VAL A CA 1
ATOM 859 C C . VAL A 1 109 ? 0.655 -15.942 -21.259 1.00 88.69 109 VAL A C 1
ATOM 861 O O . VAL A 1 109 ? 1.218 -15.890 -20.166 1.00 88.69 109 VAL A O 1
ATOM 864 N N . PRO A 1 110 ? -0.594 -16.449 -21.370 1.00 88.88 110 PRO A N 1
ATOM 865 C CA . PRO A 1 110 ? -1.409 -16.836 -20.205 1.00 88.88 110 PRO A CA 1
ATOM 866 C C . PRO A 1 110 ? -0.755 -17.892 -19.300 1.00 88.88 110 PRO A C 1
ATOM 868 O O . PRO A 1 110 ? -1.071 -18.015 -18.120 1.00 88.88 110 PRO A O 1
ATOM 871 N N . VAL A 1 111 ? 0.181 -18.667 -19.852 1.00 94.69 111 VAL A N 1
ATOM 872 C CA . VAL A 1 111 ? 0.935 -19.685 -19.123 1.00 94.69 111 VAL A CA 1
ATOM 873 C C . VAL A 1 111 ? 2.253 -19.092 -18.631 1.00 94.69 111 VAL A C 1
ATOM 875 O O . VAL A 1 111 ? 3.204 -18.963 -19.405 1.00 94.69 111 VAL A O 1
A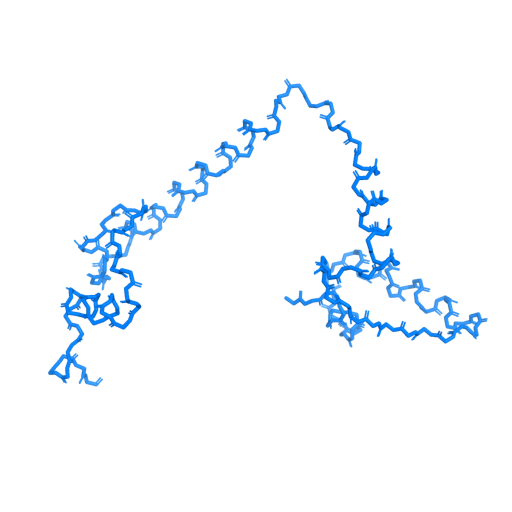TOM 878 N N . ARG A 1 112 ? 2.349 -18.840 -17.317 1.00 91.62 112 ARG A N 1
ATOM 879 C CA . ARG A 1 112 ? 3.536 -18.266 -16.649 1.00 91.62 112 ARG A CA 1
ATOM 880 C C . ARG A 1 112 ? 4.850 -18.922 -17.077 1.00 91.62 112 ARG A C 1
ATOM 882 O O . ARG A 1 112 ? 5.817 -18.232 -17.376 1.00 91.62 112 ARG A O 1
ATOM 889 N N . ARG A 1 113 ? 4.894 -20.260 -17.137 1.00 93.88 113 ARG A N 1
ATOM 890 C CA . ARG A 1 113 ? 6.109 -20.995 -17.537 1.00 93.88 113 ARG A CA 1
ATOM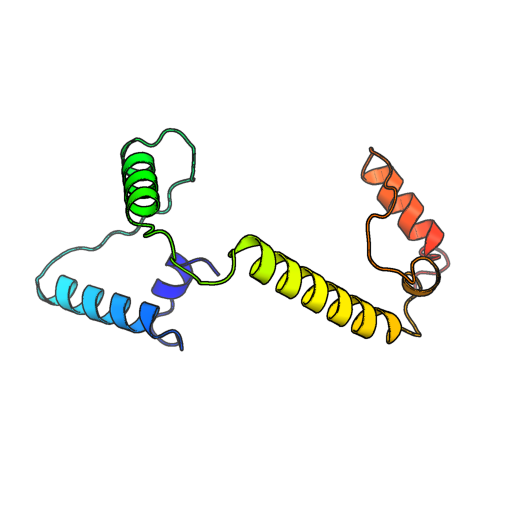 891 C C . ARG A 1 113 ? 6.558 -20.638 -18.958 1.00 93.88 113 ARG A C 1
ATOM 893 O O . ARG A 1 113 ? 7.751 -20.465 -19.180 1.00 93.88 113 ARG A O 1
ATOM 900 N N . LYS A 1 114 ? 5.622 -20.513 -19.903 1.00 93.25 114 LYS A N 1
ATOM 901 C CA . LYS A 1 114 ? 5.925 -20.147 -21.295 1.00 93.25 114 LYS A CA 1
ATOM 902 C C . LYS A 1 114 ? 6.390 -18.696 -21.391 1.00 93.25 114 LYS A C 1
ATOM 904 O O . LYS A 1 114 ? 7.358 -18.424 -22.089 1.00 93.25 114 LYS A O 1
ATOM 909 N N . ASP A 1 115 ? 5.755 -17.797 -20.644 1.00 91.25 115 ASP A N 1
ATOM 910 C CA . ASP A 1 115 ? 6.098 -16.373 -20.632 1.00 91.25 115 ASP A CA 1
ATOM 911 C C . ASP A 1 115 ? 7.509 -16.110 -20.077 1.00 91.25 115 ASP A C 1
ATOM 913 O O . ASP A 1 115 ? 8.286 -15.343 -20.647 1.00 91.25 115 ASP A O 1
ATOM 917 N N . VAL A 1 116 ? 7.896 -16.839 -19.023 1.00 90.19 116 VAL A N 1
ATOM 918 C CA . VAL A 1 116 ? 9.263 -16.814 -18.475 1.00 90.19 116 VAL A CA 1
ATOM 919 C C . VAL A 1 116 ? 10.282 -17.323 -19.493 1.00 90.19 116 VAL A C 1
ATOM 921 O O . VAL A 1 116 ? 11.317 -16.685 -19.681 1.00 90.19 116 VAL A O 1
ATOM 924 N N . ILE A 1 117 ? 10.009 -18.457 -20.154 1.00 90.94 117 ILE A N 1
ATOM 925 C CA . ILE A 1 117 ? 10.910 -19.004 -21.181 1.00 90.94 117 ILE A CA 1
ATOM 926 C C . ILE A 1 117 ? 11.073 -17.992 -22.319 1.00 90.94 117 ILE A C 1
ATOM 928 O O . ILE A 1 117 ? 12.197 -17.670 -22.687 1.00 90.94 117 ILE A O 1
ATOM 932 N N . LEU A 1 118 ? 9.971 -17.440 -22.827 1.00 90.75 118 LEU A N 1
ATOM 933 C CA . LEU A 1 118 ? 9.989 -16.464 -23.912 1.00 90.75 118 LEU A CA 1
ATOM 934 C C . LEU A 1 118 ? 10.749 -15.191 -23.528 1.00 90.75 118 LEU A C 1
ATOM 936 O O . LEU A 1 118 ? 11.536 -14.685 -24.322 1.00 90.75 118 LEU A O 1
ATOM 940 N N . THR A 1 119 ? 10.552 -14.693 -22.308 1.00 89.94 119 THR A N 1
ATOM 941 C CA . THR A 1 119 ? 11.280 -13.525 -21.799 1.00 89.94 119 THR A CA 1
ATOM 942 C C . THR A 1 119 ? 12.772 -13.811 -21.736 1.00 89.94 119 THR A C 1
ATOM 944 O O . THR A 1 119 ? 13.542 -13.046 -22.301 1.00 89.94 119 THR A O 1
ATOM 947 N N . ARG A 1 120 ? 13.189 -14.943 -21.151 1.00 90.81 120 ARG A N 1
ATOM 948 C CA . ARG A 1 120 ? 14.601 -15.358 -21.104 1.00 90.81 120 ARG A CA 1
ATOM 949 C C . ARG A 1 120 ? 15.218 -15.471 -22.492 1.00 90.81 120 ARG A C 1
ATOM 951 O O . ARG A 1 120 ? 16.315 -14.968 -22.692 1.00 90.81 120 ARG A O 1
ATOM 958 N N . LEU A 1 121 ? 14.514 -16.082 -23.445 1.00 89.75 121 LEU A N 1
ATOM 959 C CA . LEU A 1 121 ? 14.972 -16.176 -24.832 1.00 89.75 121 LEU A CA 1
ATOM 960 C C . LEU A 1 121 ? 15.161 -14.789 -25.456 1.00 89.75 121 LEU A C 1
ATOM 962 O O . LEU A 1 121 ? 16.207 -14.529 -26.039 1.00 89.75 121 LEU A O 1
ATOM 966 N N . ARG A 1 122 ? 14.192 -13.884 -25.273 1.00 88.88 122 ARG A N 1
ATOM 967 C CA . ARG A 1 122 ? 14.240 -12.499 -25.766 1.00 88.88 122 ARG A CA 1
ATOM 968 C C . ARG A 1 122 ? 15.468 -11.744 -25.257 1.00 88.88 122 ARG A C 1
ATOM 970 O O . ARG A 1 122 ? 16.177 -11.152 -26.057 1.00 88.88 122 ARG A O 1
ATOM 977 N N . ILE A 1 123 ? 15.764 -11.819 -23.958 1.00 90.81 123 ILE A N 1
ATOM 978 C CA . ILE A 1 123 ? 16.953 -11.174 -23.369 1.00 90.81 123 ILE A CA 1
ATOM 979 C C . ILE A 1 123 ? 18.239 -12.007 -23.522 1.00 90.81 123 ILE A C 1
ATOM 981 O O . ILE A 1 123 ? 19.261 -11.686 -22.917 1.00 90.81 123 ILE A O 1
ATOM 985 N N . GLY A 1 124 ? 18.209 -13.095 -24.297 1.00 88.00 124 GLY A N 1
ATOM 986 C CA . GLY A 1 124 ? 19.375 -13.939 -24.548 1.00 88.00 124 GLY A CA 1
ATOM 987 C C . GLY A 1 124 ? 19.931 -14.607 -23.288 1.00 88.00 124 GLY A C 1
ATOM 988 O O . GLY A 1 124 ? 21.141 -14.720 -23.151 1.00 88.00 124 GLY A O 1
ATOM 989 N N . HIS A 1 125 ? 19.072 -15.005 -22.346 1.00 87.50 125 HIS A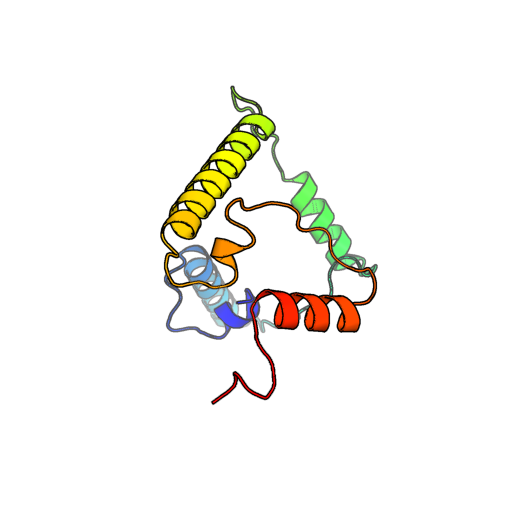 N 1
ATOM 990 C CA . HIS A 1 125 ? 19.410 -15.825 -21.180 1.00 87.50 125 HIS A CA 1
ATOM 991 C C . HIS A 1 125 ? 19.155 -17.305 -21.489 1.00 87.50 125 HIS A C 1
ATOM 993 O O . HIS A 1 125 ? 18.088 -17.860 -21.222 1.00 87.50 125 HIS A O 1
ATOM 999 N N . THR A 1 126 ? 20.168 -17.949 -22.053 1.00 83.88 126 THR A N 1
ATOM 1000 C CA . THR A 1 126 ? 20.239 -19.391 -22.311 1.00 83.88 126 THR A CA 1
ATOM 1001 C C . THR A 1 126 ? 21.331 -20.035 -21.454 1.00 83.88 126 THR A C 1
ATOM 1003 O O . THR A 1 126 ? 22.139 -19.337 -20.844 1.00 83.88 126 THR A O 1
ATOM 1006 N N . ARG A 1 127 ? 21.405 -21.373 -21.446 1.00 79.81 127 ARG A N 1
ATOM 1007 C CA . ARG A 1 127 ? 22.508 -22.110 -20.801 1.00 79.81 127 ARG A CA 1
ATOM 1008 C C . ARG A 1 127 ? 23.891 -21.702 -21.338 1.00 79.81 127 ARG A C 1
ATOM 1010 O O . ARG A 1 127 ? 24.849 -21.743 -20.585 1.00 79.81 127 ARG A O 1
ATOM 1017 N N . PHE A 1 128 ? 23.997 -21.294 -22.604 1.00 75.62 128 PHE A N 1
ATOM 1018 C CA . PHE A 1 128 ? 25.272 -20.908 -23.227 1.00 75.62 128 PHE A CA 1
ATOM 1019 C C . PHE A 1 128 ? 25.742 -19.498 -22.849 1.00 75.62 128 PHE A C 1
ATOM 1021 O O . PHE A 1 128 ? 26.928 -19.201 -22.912 1.00 75.62 128 PHE A O 1
ATOM 1028 N N . THR A 1 129 ? 24.816 -18.625 -22.459 1.00 79.06 129 THR A N 1
ATOM 1029 C CA . THR A 1 129 ? 25.081 -17.220 -22.107 1.00 79.06 129 THR A CA 1
ATOM 1030 C C . THR A 1 129 ? 25.127 -16.989 -20.594 1.00 79.06 129 THR A C 1
ATOM 1032 O O . THR A 1 129 ? 25.316 -15.858 -20.156 1.00 79.06 129 THR A O 1
ATOM 1035 N N . HIS A 1 130 ? 24.881 -18.036 -19.803 1.00 66.12 130 HIS A N 1
ATOM 1036 C CA . HIS A 1 130 ? 24.961 -18.022 -18.347 1.00 66.12 130 HIS A CA 1
ATOM 1037 C C . HIS A 1 130 ? 26.359 -18.520 -17.957 1.00 66.12 130 HIS A C 1
ATOM 1039 O O . HIS A 1 130 ? 26.647 -19.705 -18.112 1.00 66.12 130 HIS A O 1
ATOM 1045 N N . ARG A 1 131 ? 27.233 -17.607 -17.528 1.00 56.59 131 ARG A N 1
ATOM 1046 C CA . ARG A 1 131 ? 28.442 -17.949 -16.770 1.00 56.59 131 ARG A CA 1
ATOM 1047 C C . ARG A 1 131 ? 28.128 -17.895 -15.283 1.00 56.59 131 ARG A C 1
ATOM 1049 O O . ARG A 1 131 ? 27.244 -17.086 -14.918 1.00 56.59 131 ARG A O 1
#

Foldseek 3Di:
DDLVVLLVCVPDDPDVVSVVVNVVVVVCVVVVDDDDDDDDDPPPPPVVNVVVVVVVVVPPDPPPDPDDVVVVVVVVVVVVQVVVLVVLCPPPVQLVCVVDSHDDDDDADPDPVVRVVVVCVSSVNDPVPDD

Secondary structure (DSSP, 8-state):
--HHHHHH-TT----HHHHHHHHHHHHHHHTTPPP------TTS--HHHHHHHHHHHHT------SS-HHHHHHHHHHHHHHHHHHHHHT-TT-TTTTT--S-S-----SSHHHHHHHHHHHTT-STTT--

InterPro domains:
  IPR002156 Ribonuclease H domain [PS50879] (1-61)
  IPR012337 Ribonuclease H-like superfamily [SSF53098] (12-60)
  IPR036397 Ribonuclease H superfamily [G3DSA:3.30.420.10] (1-58)

Sequence (131 aa):
MSVLQSLQQTESSNNPVICDILLQMEDLRNKGFDLLFCWVPSHTGIKGNELADSAAKSALVPLNSAVPLSDVTCFIRKHSNKMWQQLWDLQEQNKLHSLKPFLGRWPGVPVRRKDVILTRLRIGHTRFTHR

Organism: Araneus ventricosus (NCBI:txid182803)